Protein AF-A0A3D2X229-F1 (afdb_monomer)

Sequence (134 aa):
NTKDDPYNVIVQGDSFMGVTTHSKNPDAALAFVEWFYSDAWYPSYINYVSSASSMTNFPKDKEPILAESDELCPDKVLIMYDGGGDNFTAIQNETTFDYKKLGAQMLTDGFDLKNTLTELDSKWKDARAKLNIK

Foldseek 3Di:
DDPPDAQEDEDEDPDDQDQDPPDPCRVVSVVVVVCCPDPNHVLVVVVVDQDADPDPVRGDDHDPVVVVCCVVRVRYDYDYDPVCPDVVVQLCVQLVDDVVVVVVLVPDPPDDPVVVVVVVVVSSVVSCVVVVPD

Solvent-accessible surface area (backbone atoms only — not comparable to full-atom values): 8462 Å² total; per-residue (Å²): 136,62,94,84,55,77,51,71,42,80,42,69,93,73,86,87,81,82,78,60,95,80,50,95,53,52,67,62,49,45,52,49,55,54,46,50,71,27,88,90,36,29,64,62,53,50,72,71,46,92,62,74,54,94,44,88,91,52,75,58,81,70,54,73,85,61,44,53,54,49,74,77,45,73,75,53,41,81,39,75,66,76,81,63,53,70,69,46,49,52,38,36,59,69,52,66,66,51,67,67,60,51,56,58,47,67,75,41,90,86,57,57,62,69,61,52,51,53,53,48,52,49,42,52,54,51,30,27,63,74,69,72,51,133

Organism: NCBI:txid66219

Structure (mmCIF, N/CA/C/O backbone):
data_AF-A0A3D2X229-F1
#
_entry.id   AF-A0A3D2X229-F1
#
loop_
_atom_site.group_PDB
_atom_site.id
_atom_site.type_symbol
_atom_site.label_atom_id
_atom_site.label_alt_id
_atom_site.label_comp_id
_atom_site.label_asym_id
_atom_site.label_entity_id
_atom_site.label_seq_id
_atom_site.pdbx_PDB_ins_code
_atom_site.Cartn_x
_atom_site.Cartn_y
_atom_site.Cartn_z
_atom_site.occupancy
_atom_site.B_iso_or_equiv
_atom_site.auth_seq_id
_atom_site.auth_comp_id
_atom_site.auth_asym_id
_atom_site.auth_atom_id
_atom_site.pdbx_PDB_model_num
ATOM 1 N N . ASN A 1 1 ? -20.273 -6.170 9.950 1.00 56.38 1 ASN A N 1
ATOM 2 C CA . ASN A 1 1 ? -20.074 -7.402 9.174 1.00 56.38 1 ASN A CA 1
ATOM 3 C C . ASN A 1 1 ? -21.143 -8.412 9.528 1.00 56.38 1 ASN A C 1
ATOM 5 O O . ASN A 1 1 ? -21.142 -8.938 10.637 1.00 56.38 1 ASN A O 1
ATOM 9 N N . THR A 1 2 ? -22.101 -8.592 8.627 1.00 79.62 2 THR A N 1
ATOM 10 C CA . THR A 1 2 ? -23.064 -9.695 8.626 1.00 79.62 2 THR A CA 1
ATOM 11 C C . THR A 1 2 ? -22.480 -10.887 7.862 1.00 79.62 2 THR A C 1
ATOM 13 O O . THR A 1 2 ? -21.403 -10.780 7.279 1.00 79.62 2 THR A O 1
ATOM 16 N N . LYS A 1 3 ? -23.167 -12.035 7.876 1.00 78.56 3 LYS A N 1
ATOM 17 C CA . LYS A 1 3 ? -22.760 -13.199 7.071 1.00 78.56 3 LYS A CA 1
ATOM 18 C C . LYS A 1 3 ? -22.955 -12.986 5.567 1.00 78.56 3 LYS A C 1
ATOM 20 O O . LYS A 1 3 ? -22.355 -13.719 4.795 1.00 78.56 3 LYS A O 1
ATOM 25 N N . ASP A 1 4 ? -23.779 -12.013 5.190 1.00 87.25 4 ASP A N 1
ATOM 26 C CA . ASP A 1 4 ? -24.127 -11.720 3.799 1.00 87.25 4 ASP A CA 1
ATOM 27 C C . ASP A 1 4 ? -23.238 -10.614 3.204 1.00 87.25 4 ASP A C 1
ATOM 29 O O . ASP A 1 4 ? -23.333 -10.308 2.016 1.00 87.25 4 ASP A O 1
ATOM 33 N N . ASP A 1 5 ? -22.378 -9.996 4.022 1.00 89.50 5 ASP A N 1
ATOM 34 C CA . ASP A 1 5 ? -21.448 -8.974 3.551 1.00 89.50 5 ASP A CA 1
ATOM 35 C C . ASP A 1 5 ? -20.352 -9.633 2.691 1.00 89.50 5 ASP A C 1
ATOM 37 O O . ASP A 1 5 ? -19.845 -10.697 3.058 1.00 89.50 5 ASP A O 1
ATOM 41 N N . PRO A 1 6 ? -19.941 -9.010 1.568 1.00 91.19 6 PRO A N 1
ATOM 42 C CA . PRO A 1 6 ? -18.932 -9.585 0.689 1.00 91.19 6 PRO A CA 1
ATOM 43 C C . PRO A 1 6 ? -17.601 -9.769 1.417 1.00 91.19 6 PRO A C 1
ATOM 45 O O . PRO A 1 6 ? -17.167 -8.913 2.199 1.00 91.19 6 PRO A O 1
ATOM 48 N N . TYR A 1 7 ? -16.907 -10.864 1.104 1.00 90.56 7 TYR A N 1
ATOM 49 C CA . TYR A 1 7 ? -15.569 -11.109 1.623 1.00 90.56 7 TYR A CA 1
ATOM 50 C C . TYR A 1 7 ? -14.539 -10.249 0.878 1.00 90.56 7 TYR A C 1
ATOM 52 O O . TYR A 1 7 ? -13.910 -10.665 -0.096 1.00 90.56 7 TYR A O 1
ATOM 60 N N . ASN A 1 8 ? -14.404 -9.001 1.320 1.00 93.06 8 ASN A N 1
ATOM 61 C CA . ASN A 1 8 ? -13.492 -8.035 0.721 1.00 93.06 8 ASN A CA 1
ATOM 62 C C . ASN A 1 8 ? -12.033 -8.366 1.060 1.00 93.06 8 ASN A C 1
ATOM 64 O O . ASN A 1 8 ? -11.647 -8.403 2.229 1.00 93.06 8 ASN A O 1
ATOM 68 N N . VAL A 1 9 ? -11.208 -8.531 0.029 1.00 91.81 9 VAL A N 1
ATOM 69 C CA . VAL A 1 9 ? -9.761 -8.729 0.141 1.00 91.81 9 VAL A CA 1
ATOM 70 C C . VAL A 1 9 ? -9.064 -7.507 -0.430 1.00 91.81 9 VAL A C 1
ATOM 72 O O . VAL A 1 9 ? -9.221 -7.181 -1.607 1.00 91.81 9 VAL A O 1
ATOM 75 N N . ILE A 1 10 ? -8.293 -6.823 0.413 1.00 91.69 10 ILE A N 1
ATOM 76 C CA . ILE A 1 10 ? -7.527 -5.656 -0.017 1.00 91.69 10 ILE A CA 1
ATOM 77 C C . ILE A 1 10 ? -6.334 -6.118 -0.856 1.00 91.69 10 ILE A C 1
ATOM 79 O O . ILE A 1 10 ? -5.539 -6.945 -0.414 1.00 91.69 10 ILE A O 1
ATOM 83 N N . VAL A 1 11 ? -6.201 -5.553 -2.052 1.00 91.00 11 VAL A N 1
ATOM 84 C CA . VAL A 1 11 ? -5.024 -5.689 -2.914 1.00 91.00 11 VAL A CA 1
ATOM 85 C C . VAL A 1 11 ? -4.365 -4.328 -3.074 1.00 91.00 11 VAL A C 1
ATOM 87 O O . VAL A 1 11 ? -5.039 -3.301 -3.098 1.00 91.00 11 VAL A O 1
ATOM 90 N N . GLN A 1 12 ? -3.042 -4.302 -3.174 1.00 90.38 12 GLN A N 1
ATOM 91 C CA . GLN A 1 12 ? -2.278 -3.068 -3.297 1.00 90.38 12 GLN A CA 1
ATOM 92 C C . GLN A 1 12 ? -1.237 -3.232 -4.401 1.00 90.38 12 GLN A C 1
ATOM 94 O O . GLN A 1 12 ? -0.575 -4.266 -4.483 1.00 90.38 12 GLN A O 1
ATOM 99 N N . GLY A 1 13 ? -1.098 -2.212 -5.249 1.00 87.00 13 GLY A N 1
ATOM 100 C CA . GLY A 1 13 ? 0.028 -2.137 -6.174 1.00 87.00 13 GLY A CA 1
ATOM 10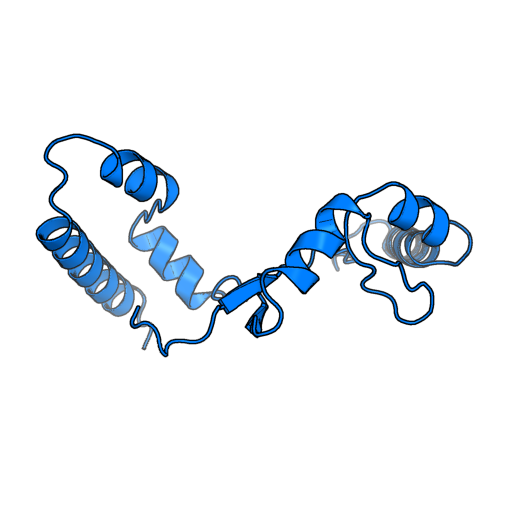1 C C . GLY A 1 13 ? 1.334 -1.963 -5.403 1.00 87.00 13 GLY A C 1
ATOM 102 O O . GLY A 1 13 ? 1.409 -1.163 -4.472 1.00 87.00 13 GLY A O 1
ATOM 103 N N . ASP A 1 14 ? 2.357 -2.710 -5.790 1.00 84.50 14 ASP A N 1
ATOM 104 C CA . ASP A 1 14 ? 3.684 -2.632 -5.189 1.00 84.50 14 ASP A CA 1
ATOM 105 C C . ASP A 1 14 ? 4.700 -2.146 -6.232 1.00 84.50 14 ASP A C 1
ATOM 107 O O . ASP A 1 14 ? 4.501 -2.313 -7.436 1.00 84.50 14 ASP A O 1
ATOM 111 N N . SER A 1 15 ? 5.789 -1.532 -5.769 1.00 82.62 15 SER A N 1
ATOM 112 C CA . SER A 1 15 ? 6.910 -1.079 -6.603 1.00 82.62 15 SER A CA 1
ATOM 113 C C . SER A 1 15 ? 6.530 -0.110 -7.736 1.00 82.62 15 SER A C 1
ATOM 115 O O . SER A 1 15 ? 7.016 -0.223 -8.863 1.00 82.62 15 SER A O 1
ATOM 117 N N . PHE A 1 16 ? 5.700 0.896 -7.438 1.00 84.69 16 PHE A N 1
ATOM 118 C CA . PHE A 1 16 ? 5.459 2.004 -8.368 1.00 84.69 16 PHE A CA 1
ATOM 119 C C . PHE A 1 16 ? 6.772 2.729 -8.686 1.00 84.69 16 PHE A C 1
ATOM 121 O O . PHE A 1 16 ? 7.408 3.307 -7.803 1.00 84.69 16 PHE A O 1
ATOM 128 N N . MET A 1 17 ? 7.167 2.721 -9.957 1.00 90.81 17 MET A N 1
ATOM 129 C CA . MET A 1 17 ? 8.342 3.444 -10.437 1.00 90.81 17 MET A CA 1
ATOM 130 C C . MET A 1 17 ? 7.906 4.630 -11.286 1.00 90.81 17 MET A C 1
ATOM 132 O O . MET A 1 17 ? 7.061 4.502 -12.168 1.00 90.81 17 MET A O 1
ATOM 136 N N . GLY A 1 18 ? 8.504 5.788 -11.028 1.00 91.38 18 GLY A N 1
ATOM 137 C CA . GLY A 1 18 ? 8.271 7.006 -11.791 1.00 91.38 18 GLY A CA 1
ATOM 138 C C . GLY A 1 18 ? 9.553 7.815 -11.922 1.00 91.38 18 GLY A C 1
ATOM 139 O O . GLY A 1 18 ? 10.430 7.763 -11.059 1.00 91.38 18 GLY A O 1
ATOM 140 N N . VAL A 1 19 ? 9.658 8.578 -13.008 1.00 95.50 19 VAL A N 1
ATOM 141 C CA . VAL A 1 19 ? 10.771 9.505 -13.226 1.00 95.50 19 VAL A CA 1
ATOM 142 C C . VAL A 1 19 ? 10.348 10.887 -12.748 1.00 95.50 19 VAL A C 1
ATOM 144 O O . VAL A 1 19 ? 9.389 11.469 -13.248 1.00 95.50 19 VAL A O 1
ATOM 147 N N . THR A 1 20 ? 11.063 11.423 -11.760 1.00 93.88 20 THR A N 1
ATOM 148 C CA . THR A 1 20 ? 10.818 12.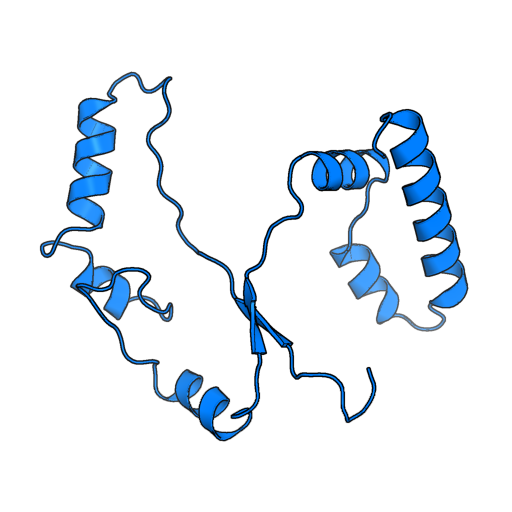785 -11.271 1.00 93.88 20 THR A CA 1
ATOM 149 C C . THR A 1 20 ? 11.204 13.827 -12.319 1.00 93.88 20 THR A C 1
ATOM 151 O O . THR A 1 20 ? 12.254 13.731 -12.957 1.00 93.88 20 THR A O 1
ATOM 154 N N . THR A 1 21 ? 10.405 14.890 -12.423 1.00 95.00 21 THR A N 1
ATOM 155 C CA . THR A 1 21 ? 10.685 16.065 -13.266 1.00 95.00 21 THR A CA 1
ATOM 156 C C . THR A 1 21 ? 11.931 16.844 -12.835 1.00 95.00 21 THR A C 1
ATOM 158 O O . THR A 1 21 ? 12.415 17.691 -13.579 1.00 95.00 21 THR A O 1
ATOM 161 N N . HIS A 1 22 ? 12.476 16.550 -11.651 1.00 96.50 22 HIS A N 1
ATOM 162 C CA . HIS A 1 22 ? 13.660 17.204 -11.089 1.00 96.50 22 HIS A CA 1
ATOM 163 C C . HIS A 1 22 ? 14.941 16.368 -11.244 1.00 96.50 22 HIS A C 1
ATOM 165 O O . HIS A 1 22 ? 15.979 16.717 -10.675 1.00 96.50 22 HIS A O 1
ATOM 171 N N . SER A 1 23 ? 14.884 15.238 -11.960 1.00 96.12 23 SER A N 1
ATOM 172 C CA . SER A 1 23 ? 16.064 14.399 -12.172 1.00 96.12 23 SER A CA 1
ATOM 173 C C . SER A 1 23 ? 17.133 15.178 -12.936 1.00 96.12 23 SER A C 1
ATOM 175 O O . SER A 1 23 ? 16.853 15.788 -13.964 1.00 96.12 23 SER A O 1
ATOM 177 N N . LYS A 1 24 ? 18.385 15.108 -12.470 1.00 97.44 24 LYS A N 1
ATOM 178 C CA . LYS A 1 24 ? 19.539 15.626 -13.226 1.00 97.44 24 LYS A CA 1
ATOM 179 C C . LYS A 1 24 ? 19.908 14.734 -14.417 1.00 97.44 24 LYS A C 1
ATOM 181 O O . LYS A 1 24 ? 20.688 15.159 -15.257 1.00 97.44 24 LYS A O 1
ATOM 186 N N . ASN A 1 25 ? 19.364 13.514 -14.472 1.00 97.44 25 ASN A N 1
ATOM 187 C CA . ASN A 1 25 ? 19.590 12.530 -15.530 1.00 97.44 25 ASN A CA 1
ATOM 188 C C . ASN A 1 25 ? 18.252 11.857 -15.909 1.00 97.44 25 ASN A C 1
ATOM 190 O O . ASN A 1 25 ? 18.048 10.683 -15.590 1.00 97.44 25 ASN A O 1
ATOM 194 N N . PRO A 1 26 ? 17.292 12.596 -16.495 1.00 96.81 26 PRO A N 1
ATOM 195 C CA . PRO A 1 26 ? 15.955 12.071 -16.778 1.00 96.81 26 PRO A CA 1
ATOM 196 C C . PRO A 1 26 ? 15.986 10.929 -17.800 1.00 96.81 26 PRO A C 1
ATOM 198 O O . PRO A 1 26 ? 15.327 9.919 -17.576 1.00 96.81 26 PRO A O 1
ATOM 201 N N . ASP A 1 27 ? 16.818 11.031 -18.840 1.00 97.19 27 ASP A N 1
ATOM 202 C CA . ASP A 1 27 ? 16.930 10.003 -19.883 1.00 97.19 27 ASP A CA 1
ATOM 203 C C . ASP A 1 27 ? 17.456 8.677 -19.322 1.00 97.19 27 ASP A C 1
ATOM 205 O O . ASP A 1 27 ? 16.918 7.614 -19.611 1.00 97.19 27 ASP A O 1
ATOM 209 N N . ALA A 1 28 ? 18.472 8.730 -18.453 1.00 97.75 28 ALA A N 1
ATOM 210 C CA . ALA A 1 28 ? 19.010 7.533 -17.807 1.00 97.75 28 ALA A CA 1
ATOM 211 C C . ALA A 1 28 ? 18.004 6.902 -16.828 1.00 97.75 28 ALA A C 1
ATOM 213 O O . ALA A 1 28 ? 17.904 5.680 -16.745 1.00 97.75 28 ALA A O 1
ATOM 214 N N . ALA A 1 29 ? 17.249 7.726 -16.093 1.00 97.69 29 ALA A N 1
ATOM 215 C CA . ALA A 1 29 ? 16.200 7.242 -15.201 1.00 97.69 29 ALA A CA 1
ATOM 216 C C . ALA A 1 29 ? 15.056 6.579 -15.983 1.00 97.69 29 ALA A C 1
ATOM 218 O O . ALA A 1 29 ? 14.582 5.519 -15.581 1.00 97.69 29 ALA A O 1
ATOM 219 N N . LEU A 1 30 ? 14.650 7.168 -17.111 1.00 97.25 30 LEU A N 1
ATOM 220 C CA . LEU A 1 30 ? 13.650 6.587 -18.003 1.00 97.25 30 LEU A CA 1
ATOM 221 C C . LEU A 1 30 ? 14.140 5.260 -18.591 1.00 97.25 30 LEU A C 1
ATOM 223 O O . LEU A 1 30 ? 13.445 4.257 -18.461 1.00 97.25 30 LEU A O 1
ATOM 227 N N . ALA A 1 31 ? 15.365 5.227 -19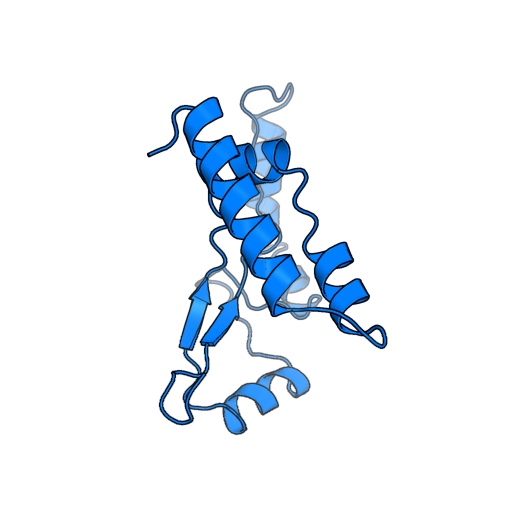.124 1.00 97.88 31 ALA A N 1
ATOM 228 C CA . ALA A 1 31 ? 15.964 4.016 -19.681 1.00 97.88 31 ALA A CA 1
ATOM 229 C C . ALA A 1 31 ? 16.045 2.873 -18.653 1.00 97.88 31 ALA A C 1
ATOM 231 O O . ALA A 1 31 ? 15.859 1.709 -19.002 1.00 97.88 31 ALA A O 1
ATOM 232 N N . PHE A 1 32 ? 16.287 3.184 -17.374 1.00 97.06 32 PHE A N 1
ATOM 233 C CA . PHE A 1 32 ? 16.252 2.183 -16.307 1.00 97.06 32 PHE A CA 1
ATOM 234 C C . PHE A 1 32 ? 14.848 1.609 -16.090 1.00 97.06 32 PHE A C 1
ATOM 236 O O . PHE A 1 32 ? 14.709 0.394 -15.971 1.00 97.06 32 PHE A O 1
ATOM 243 N N . VAL A 1 33 ? 13.812 2.455 -16.040 1.00 95.88 33 VAL A N 1
ATOM 244 C CA . VAL A 1 33 ? 12.424 1.991 -15.877 1.00 95.88 33 VAL A CA 1
ATOM 245 C C . VAL A 1 33 ? 12.008 1.129 -17.070 1.00 95.88 33 VAL A C 1
ATOM 247 O O . VAL A 1 33 ? 11.446 0.053 -16.879 1.00 95.88 33 VAL A O 1
ATOM 250 N N . GLU A 1 34 ? 12.342 1.548 -18.291 1.00 95.44 34 GLU A N 1
ATOM 251 C CA . GLU A 1 34 ? 12.083 0.772 -19.509 1.00 95.44 34 GLU A CA 1
ATOM 252 C C . GLU A 1 34 ? 12.794 -0.586 -19.483 1.00 95.44 34 GLU A C 1
ATOM 254 O O . GLU A 1 34 ? 12.172 -1.614 -19.747 1.00 95.44 34 GLU A O 1
ATOM 259 N N . TRP A 1 35 ? 14.074 -0.616 -19.098 1.00 96.25 35 TRP A N 1
ATOM 260 C CA . TRP A 1 35 ? 14.820 -1.861 -18.929 1.00 96.25 35 TRP A CA 1
ATOM 261 C C . TRP A 1 35 ? 14.208 -2.759 -17.846 1.00 96.25 35 TRP A C 1
ATOM 263 O O . TRP A 1 35 ? 14.058 -3.961 -18.068 1.00 96.25 35 TRP A O 1
ATOM 273 N N . PHE A 1 36 ? 13.808 -2.201 -16.700 1.00 94.69 36 PHE A N 1
ATOM 274 C CA . PHE A 1 36 ? 13.253 -2.975 -15.589 1.00 94.69 36 PHE A CA 1
ATOM 275 C C . PHE A 1 36 ? 11.984 -3.737 -15.993 1.00 94.69 36 PHE A C 1
ATOM 277 O O . PHE A 1 36 ? 11.823 -4.893 -15.607 1.00 94.69 36 PHE A O 1
ATOM 284 N N . TYR A 1 37 ? 11.114 -3.115 -16.795 1.00 93.56 37 TYR A N 1
ATOM 285 C CA . TYR A 1 37 ? 9.873 -3.721 -17.297 1.00 93.56 37 TYR A CA 1
ATOM 286 C C . TYR A 1 37 ? 10.026 -4.435 -18.653 1.00 93.56 37 TYR A C 1
ATOM 288 O O . TYR A 1 37 ? 9.037 -4.914 -19.211 1.00 93.56 37 TYR A O 1
ATOM 296 N N . SER A 1 38 ? 11.246 -4.526 -19.189 1.00 94.88 38 SER A N 1
ATOM 297 C CA . SER A 1 38 ? 11.533 -5.245 -20.434 1.00 94.88 38 SER A CA 1
ATOM 298 C C . SER A 1 38 ? 11.574 -6.765 -20.244 1.00 94.88 38 SER A C 1
ATOM 300 O O . SER A 1 38 ? 11.677 -7.281 -19.127 1.00 94.88 38 SER A O 1
ATOM 302 N N . ASP A 1 39 ? 11.561 -7.491 -21.362 1.00 96.25 39 ASP A N 1
ATOM 303 C CA . ASP A 1 39 ? 11.778 -8.940 -21.419 1.00 96.25 39 ASP A CA 1
ATOM 304 C C . ASP A 1 39 ? 13.151 -9.374 -20.879 1.00 96.25 39 ASP A C 1
ATOM 306 O O . ASP A 1 39 ? 13.293 -10.494 -20.387 1.00 96.25 39 ASP A O 1
ATOM 310 N N . ALA A 1 40 ? 14.145 -8.484 -20.906 1.00 96.94 40 ALA A N 1
ATOM 311 C CA . ALA A 1 40 ? 15.492 -8.758 -20.423 1.00 96.94 40 ALA A CA 1
ATOM 312 C C . ALA A 1 40 ? 15.586 -8.898 -18.893 1.00 96.94 40 ALA A C 1
ATOM 314 O O . ALA A 1 40 ? 16.545 -9.497 -18.402 1.00 96.94 40 ALA A O 1
ATOM 315 N N . TRP A 1 41 ? 14.631 -8.350 -18.130 1.00 95.44 41 TRP A N 1
ATOM 316 C CA . TRP A 1 41 ? 14.704 -8.328 -16.663 1.00 95.44 41 TRP A CA 1
ATOM 317 C C . TRP A 1 41 ? 13.415 -8.754 -15.964 1.00 95.44 41 TRP A C 1
ATOM 319 O O . TRP A 1 41 ? 13.457 -9.632 -15.094 1.00 95.44 41 TRP A O 1
ATOM 329 N N . TYR A 1 42 ? 12.274 -8.173 -16.343 1.00 95.00 42 TYR A N 1
ATOM 330 C CA . TYR A 1 42 ? 11.019 -8.324 -15.606 1.00 95.00 42 TYR A CA 1
ATOM 331 C C . TYR A 1 42 ? 10.605 -9.786 -15.371 1.00 95.00 42 TYR A C 1
ATOM 333 O O . TYR A 1 42 ? 10.250 -10.102 -14.234 1.00 95.00 42 TYR A O 1
ATOM 341 N N . PRO A 1 43 ? 10.713 -10.714 -16.352 1.00 95.00 43 PRO A N 1
ATOM 342 C CA . PRO A 1 43 ? 10.356 -12.116 -16.132 1.00 95.00 43 PRO A CA 1
ATOM 343 C C . PRO A 1 43 ? 11.163 -12.780 -15.013 1.00 95.00 43 PRO A C 1
ATOM 345 O O . PRO A 1 43 ? 10.618 -13.553 -14.229 1.00 95.00 43 PRO A O 1
ATOM 348 N N . SER A 1 44 ? 12.457 -12.473 -14.904 1.00 95.38 44 SER A N 1
ATOM 349 C CA . SER A 1 44 ? 13.298 -13.025 -13.835 1.00 95.38 44 SER A CA 1
ATOM 350 C C . SER A 1 44 ? 12.923 -12.424 -12.483 1.00 95.38 44 SER A C 1
ATOM 352 O O . SER A 1 44 ? 12.794 -13.144 -11.495 1.00 95.38 44 SER A O 1
ATOM 354 N N . TYR A 1 45 ? 12.701 -11.108 -12.444 1.00 94.06 45 TYR A N 1
ATOM 355 C CA . TYR A 1 45 ? 12.308 -10.403 -11.229 1.00 94.06 45 TYR A CA 1
ATOM 356 C C . TYR A 1 45 ? 10.951 -10.878 -10.687 1.00 94.06 45 TYR A C 1
ATOM 358 O O . TYR A 1 45 ? 10.852 -11.209 -9.506 1.00 94.06 45 TYR A O 1
ATOM 366 N N . ILE A 1 46 ? 9.918 -10.967 -11.534 1.00 93.81 46 ILE A N 1
ATOM 367 C CA . ILE A 1 46 ? 8.571 -11.340 -11.082 1.00 93.81 46 ILE A CA 1
ATOM 368 C C . ILE A 1 46 ? 8.500 -12.800 -10.617 1.00 93.81 46 ILE A C 1
ATOM 370 O O . ILE A 1 46 ? 7.766 -13.121 -9.685 1.00 93.81 46 ILE A O 1
ATOM 374 N N . ASN A 1 47 ? 9.312 -13.688 -11.198 1.00 92.94 47 ASN A N 1
ATOM 375 C CA . ASN A 1 47 ? 9.434 -15.071 -10.733 1.00 92.94 47 ASN A CA 1
ATOM 376 C C . ASN A 1 47 ? 10.235 -15.202 -9.429 1.00 92.94 47 ASN A C 1
ATOM 378 O O . ASN A 1 47 ? 10.066 -16.185 -8.716 1.00 92.94 47 ASN A O 1
ATOM 382 N N . TYR A 1 48 ? 11.078 -14.224 -9.095 1.00 92.62 48 TYR A N 1
ATOM 383 C CA . TYR A 1 48 ? 11.814 -14.199 -7.832 1.00 92.62 48 TYR A CA 1
ATOM 384 C C . TYR A 1 48 ? 10.950 -13.736 -6.645 1.00 92.62 48 TYR A C 1
ATOM 386 O O . TYR A 1 48 ? 11.108 -14.243 -5.535 1.00 92.62 48 TYR A O 1
ATOM 394 N N . VAL A 1 49 ? 10.040 -12.780 -6.854 1.00 92.00 49 VAL A N 1
ATOM 395 C CA . VAL A 1 49 ? 9.134 -12.276 -5.802 1.00 92.00 49 VAL A CA 1
ATOM 396 C C . VAL A 1 49 ? 7.830 -13.073 -5.745 1.00 92.00 49 VAL A C 1
ATOM 398 O O . VAL A 1 49 ? 7.429 -13.678 -6.727 1.00 92.00 49 VAL A O 1
ATOM 401 N N . SER A 1 50 ? 7.105 -13.049 -4.625 1.00 90.62 50 SER A N 1
ATOM 402 C CA . SER A 1 50 ? 5.797 -13.722 -4.497 1.00 90.62 50 SER A CA 1
ATOM 403 C C . SER A 1 50 ? 4.611 -12.910 -5.042 1.00 90.62 50 SER A C 1
ATOM 405 O O . SER A 1 50 ? 3.473 -13.380 -5.004 1.00 90.62 50 SER A O 1
ATOM 407 N N . SER A 1 51 ? 4.859 -11.698 -5.542 1.00 90.75 51 SER A N 1
ATOM 408 C CA . SER A 1 51 ? 3.833 -10.791 -6.063 1.00 90.75 51 SER A CA 1
ATOM 409 C C . SER A 1 51 ? 3.218 -11.290 -7.372 1.00 90.75 51 SER A C 1
ATOM 411 O O . SER A 1 51 ? 3.875 -11.945 -8.181 1.00 90.75 51 SER A O 1
ATOM 413 N N . ALA A 1 52 ? 1.954 -10.931 -7.602 1.00 90.88 52 ALA A N 1
ATOM 414 C CA . ALA A 1 52 ? 1.323 -11.092 -8.906 1.00 90.88 52 ALA A CA 1
ATOM 415 C C . ALA A 1 52 ? 1.924 -10.102 -9.915 1.00 90.88 52 ALA A C 1
ATOM 417 O O . ALA A 1 52 ? 2.300 -8.984 -9.554 1.00 90.88 52 ALA A O 1
ATOM 418 N N . SER A 1 53 ? 1.980 -10.503 -11.184 1.00 91.94 53 SER A N 1
ATOM 419 C CA . SER A 1 53 ? 2.419 -9.610 -12.255 1.00 91.94 53 SER A CA 1
ATOM 420 C C . SER A 1 53 ? 1.407 -8.490 -12.486 1.00 91.94 53 SER A C 1
ATOM 422 O O . SER A 1 53 ? 0.205 -8.737 -12.597 1.00 91.94 53 SER A O 1
ATOM 424 N N . SER A 1 54 ? 1.903 -7.260 -12.605 1.00 82.75 54 SER A N 1
ATOM 425 C CA . SER A 1 54 ? 1.125 -6.101 -13.058 1.00 82.75 54 SER A CA 1
ATOM 426 C C . SER A 1 54 ? 1.120 -5.956 -14.586 1.00 82.75 54 SER A C 1
ATOM 428 O O . SER A 1 54 ? 0.421 -5.096 -15.122 1.00 82.75 54 SER A O 1
ATOM 430 N N . MET A 1 55 ? 1.887 -6.794 -15.289 1.00 88.88 55 MET A N 1
ATOM 431 C CA . MET A 1 55 ? 2.131 -6.720 -16.726 1.00 88.88 55 MET A CA 1
ATOM 432 C C . MET A 1 55 ? 1.361 -7.818 -17.468 1.00 88.88 55 MET A C 1
ATOM 434 O O . MET A 1 55 ? 1.491 -9.004 -17.166 1.00 88.88 55 MET A O 1
ATOM 438 N N . THR A 1 56 ? 0.596 -7.449 -18.498 1.00 89.81 56 THR A N 1
ATOM 439 C CA . THR A 1 56 ? -0.189 -8.413 -19.295 1.00 89.81 56 THR A CA 1
ATOM 440 C C . THR A 1 56 ? 0.668 -9.280 -20.219 1.00 89.81 56 THR A C 1
ATOM 442 O O . THR A 1 56 ? 0.276 -10.394 -20.552 1.00 89.81 56 THR A O 1
ATOM 445 N N . ASN A 1 57 ? 1.842 -8.795 -20.627 1.00 9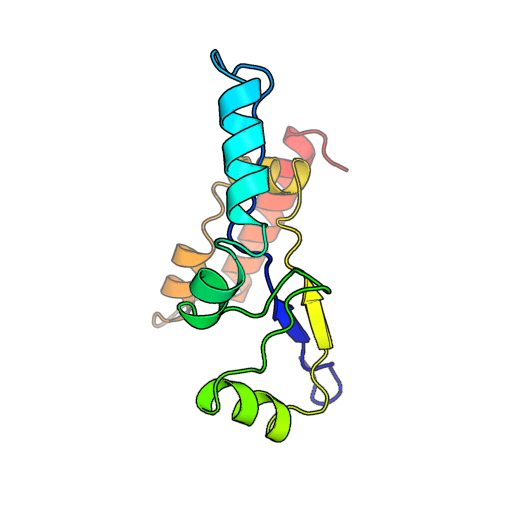2.19 57 ASN A N 1
ATOM 446 C CA . ASN A 1 57 ? 2.797 -9.511 -21.479 1.00 92.19 57 ASN A CA 1
ATOM 447 C C . ASN A 1 57 ? 3.708 -10.481 -20.707 1.00 92.19 57 ASN A C 1
ATOM 449 O O . ASN A 1 57 ? 4.357 -11.316 -21.333 1.00 92.19 57 ASN A O 1
ATOM 453 N N . PHE A 1 58 ? 3.735 -10.405 -19.375 1.00 93.12 58 PHE A N 1
ATOM 454 C CA . PHE A 1 58 ? 4.507 -11.300 -18.510 1.00 93.12 58 PHE A CA 1
ATOM 455 C C . PHE A 1 58 ? 3.621 -11.825 -17.376 1.00 93.12 58 PHE A C 1
ATOM 457 O O . PHE A 1 58 ? 3.816 -11.439 -16.221 1.00 93.12 58 PHE A O 1
ATOM 464 N N . PRO A 1 59 ? 2.605 -12.652 -17.681 1.00 92.88 59 PRO A N 1
ATOM 465 C CA . PRO A 1 59 ? 1.739 -13.207 -16.653 1.00 92.88 59 PRO A CA 1
ATOM 466 C C . PRO A 1 59 ? 2.540 -14.112 -15.712 1.00 92.88 59 PRO A C 1
ATOM 468 O O . PRO A 1 59 ? 3.520 -14.742 -16.112 1.00 92.88 59 PRO A O 1
ATOM 471 N N . LYS A 1 60 ? 2.095 -14.184 -14.459 1.00 92.88 60 LYS A N 1
ATOM 472 C CA . LYS A 1 60 ? 2.656 -15.071 -13.445 1.00 92.88 60 LYS A CA 1
ATOM 473 C C . LYS A 1 60 ? 1.523 -15.785 -12.718 1.00 92.88 60 LYS A C 1
ATOM 475 O O . LYS A 1 60 ? 0.619 -15.125 -12.201 1.00 92.88 60 LYS A O 1
ATOM 480 N N . ASP A 1 61 ? 1.620 -17.106 -12.645 1.00 91.88 61 ASP A N 1
ATOM 481 C CA . ASP A 1 61 ? 0.745 -17.915 -11.804 1.00 91.88 61 ASP A CA 1
ATOM 482 C C . ASP A 1 61 ? 1.093 -17.718 -10.326 1.00 91.88 61 ASP A C 1
ATOM 484 O O . ASP A 1 61 ? 2.246 -17.481 -9.954 1.00 91.88 61 ASP A O 1
ATOM 488 N N . LYS A 1 62 ? 0.082 -17.815 -9.461 1.00 90.81 62 LYS A N 1
ATOM 489 C CA . LYS A 1 62 ? 0.308 -17.758 -8.017 1.00 90.81 62 LYS A CA 1
ATOM 490 C C . LYS A 1 62 ? 1.175 -18.929 -7.576 1.00 90.81 62 LYS A C 1
ATOM 492 O O . LYS A 1 62 ? 0.997 -20.058 -8.028 1.00 90.81 62 LYS A O 1
ATOM 497 N N . GLU A 1 63 ? 2.050 -18.662 -6.614 1.00 90.88 63 GLU A N 1
ATOM 498 C CA . GLU A 1 63 ? 2.738 -19.726 -5.888 1.00 90.88 63 GLU A CA 1
ATOM 499 C C . GLU A 1 63 ? 1.701 -20.668 -5.241 1.00 90.88 63 GLU A C 1
ATOM 501 O O . GLU A 1 63 ? 0.674 -20.176 -4.758 1.00 90.88 63 GLU A O 1
ATOM 506 N N . PRO A 1 64 ? 1.952 -21.989 -5.155 1.00 9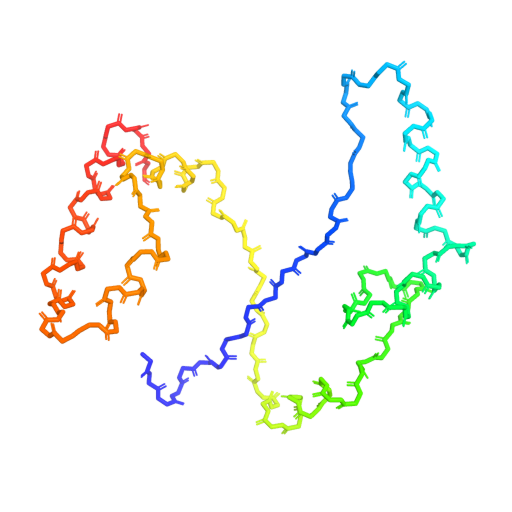0.12 64 PRO A N 1
ATOM 507 C CA . PRO A 1 64 ? 0.964 -22.953 -4.657 1.00 90.12 64 PRO A CA 1
ATOM 508 C C . PRO A 1 64 ? 0.358 -22.590 -3.294 1.00 90.12 64 PRO A C 1
ATOM 510 O O . PRO A 1 64 ? -0.849 -22.697 -3.103 1.00 90.12 64 PRO A O 1
ATOM 513 N N . ILE A 1 65 ? 1.177 -22.074 -2.370 1.00 88.69 65 ILE A N 1
ATOM 514 C CA . ILE A 1 65 ? 0.725 -21.660 -1.032 1.00 88.69 65 ILE A CA 1
ATOM 515 C C . ILE A 1 65 ? -0.248 -20.469 -1.063 1.00 88.69 65 ILE A C 1
ATOM 517 O O . ILE A 1 65 ? -1.059 -20.297 -0.161 1.00 88.69 65 ILE A O 1
ATOM 521 N N . LEU A 1 66 ? -0.180 -19.633 -2.101 1.00 89.62 66 LEU A N 1
ATOM 522 C CA . LEU A 1 66 ? -1.078 -18.492 -2.285 1.00 89.62 66 LEU A CA 1
ATOM 523 C C . LEU A 1 66 ? -2.334 -18.884 -3.073 1.00 89.62 66 LEU A C 1
ATOM 525 O O . LEU A 1 66 ? -3.383 -18.264 -2.886 1.00 89.62 66 LEU A O 1
ATOM 529 N N . ALA A 1 67 ? -2.240 -19.904 -3.931 1.00 91.69 67 ALA A N 1
ATOM 530 C CA . ALA A 1 67 ? -3.362 -20.427 -4.707 1.00 91.69 67 ALA A CA 1
ATOM 531 C C . ALA A 1 67 ? -4.435 -21.089 -3.822 1.00 91.69 67 ALA A C 1
ATOM 533 O O . ALA A 1 67 ? -5.619 -20.949 -4.112 1.00 91.69 67 ALA A O 1
ATOM 534 N N . GLU A 1 68 ? -4.057 -21.701 -2.694 1.00 91.81 68 GLU A N 1
ATOM 535 C CA . GLU A 1 68 ? -5.007 -22.292 -1.730 1.00 91.81 68 GLU A CA 1
ATOM 536 C C . GLU A 1 68 ? -6.044 -21.268 -1.219 1.00 91.81 68 GLU A C 1
ATOM 538 O O . GLU A 1 68 ? -7.211 -21.593 -1.001 1.00 91.81 68 GLU A O 1
ATOM 543 N N . SER A 1 69 ? -5.664 -19.987 -1.117 1.00 89.81 69 SER A N 1
ATOM 544 C CA . SER A 1 69 ? -6.601 -18.914 -0.747 1.00 89.81 69 SER A CA 1
ATOM 545 C C . SER A 1 69 ? -7.721 -18.697 -1.773 1.00 89.81 69 SER A C 1
ATOM 547 O O . SER A 1 69 ? -8.792 -18.194 -1.427 1.00 89.81 69 SER A O 1
ATOM 549 N N . ASP A 1 70 ? -7.499 -19.064 -3.038 1.00 90.75 70 ASP A N 1
ATOM 550 C CA . ASP A 1 70 ? -8.527 -18.990 -4.072 1.00 90.75 70 ASP A CA 1
ATOM 551 C C . ASP A 1 70 ? -9.550 -20.112 -3.954 1.00 90.75 70 ASP A C 1
ATOM 553 O O . ASP A 1 70 ? -10.730 -19.867 -4.197 1.00 90.75 70 ASP A O 1
ATOM 557 N N . GLU A 1 71 ? -9.118 -21.295 -3.522 1.00 92.44 71 GLU A N 1
ATOM 558 C CA . GLU A 1 71 ? -9.996 -22.440 -3.280 1.00 92.44 71 GLU A CA 1
ATOM 559 C C . GLU A 1 71 ? -10.852 -22.241 -2.024 1.00 92.44 71 GLU A C 1
ATOM 561 O O . GLU A 1 71 ? -12.043 -22.550 -2.030 1.00 92.44 71 GLU A O 1
ATOM 566 N N . LEU A 1 72 ? -10.260 -21.693 -0.957 1.00 91.06 72 LEU A N 1
ATOM 567 C CA . LEU A 1 72 ? -10.942 -21.469 0.322 1.00 91.06 72 LEU A CA 1
ATOM 568 C C . LEU A 1 72 ? -11.864 -20.243 0.315 1.00 91.06 72 LEU A C 1
ATOM 570 O O . LEU A 1 72 ? -12.871 -20.240 1.023 1.00 91.06 72 LEU A O 1
ATOM 574 N N . CYS A 1 73 ? -11.534 -19.219 -0.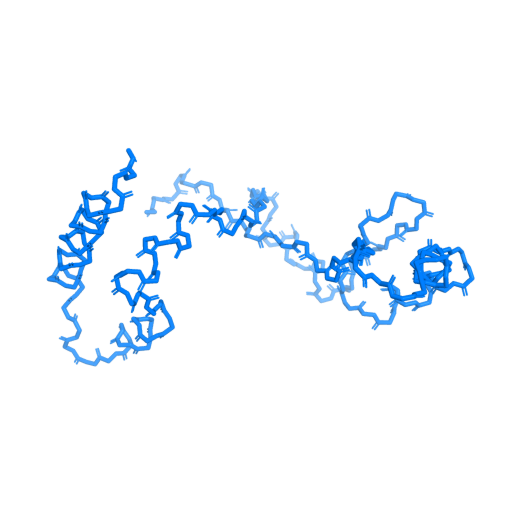477 1.00 91.00 73 CYS A N 1
ATOM 575 C CA . CYS A 1 73 ? -12.312 -17.983 -0.596 1.00 91.00 73 CYS A CA 1
ATOM 576 C C . CYS A 1 73 ? -12.651 -17.692 -2.073 1.00 91.00 73 CYS A C 1
ATOM 578 O O . CYS A 1 73 ? -12.110 -16.737 -2.659 1.00 91.00 73 CYS A O 1
ATOM 580 N N . PRO A 1 74 ? -13.515 -18.511 -2.703 1.00 91.44 74 PRO A N 1
ATOM 581 C CA . PRO A 1 74 ? -13.846 -18.386 -4.123 1.00 91.44 74 PRO A CA 1
ATOM 582 C C . PRO A 1 74 ? -14.720 -17.161 -4.433 1.00 91.44 74 PRO A C 1
ATOM 584 O O . PRO A 1 74 ? -14.721 -16.671 -5.558 1.00 91.44 74 PRO A O 1
ATOM 587 N N . ASP A 1 75 ? -15.441 -16.647 -3.440 1.00 93.38 75 ASP A N 1
ATOM 588 C CA . ASP A 1 75 ? -16.390 -15.532 -3.511 1.00 93.38 75 ASP A CA 1
ATOM 589 C C . ASP A 1 75 ? -15.795 -14.189 -3.056 1.00 93.38 75 ASP A C 1
ATOM 591 O O . ASP A 1 75 ? -16.517 -13.206 -2.869 1.00 93.38 75 ASP A O 1
ATOM 595 N N . LYS A 1 76 ? -14.468 -14.119 -2.887 1.00 92.69 76 LYS A N 1
ATOM 596 C CA . LYS A 1 76 ? -13.800 -12.879 -2.489 1.00 92.69 76 LYS A CA 1
ATOM 597 C C . LYS A 1 76 ? -14.005 -11.757 -3.503 1.00 92.69 76 LYS A C 1
ATOM 599 O O . LYS A 1 76 ? -13.954 -11.957 -4.717 1.00 92.69 76 LYS A O 1
ATOM 604 N N . VAL A 1 77 ? -14.109 -10.541 -2.986 1.00 94.50 77 VAL A N 1
ATOM 605 C CA . VAL A 1 77 ? -14.143 -9.316 -3.783 1.00 94.50 77 VAL A CA 1
ATOM 606 C C . VAL A 1 77 ? -12.816 -8.594 -3.600 1.00 94.50 77 VAL A C 1
ATOM 608 O O . VAL A 1 77 ? -12.462 -8.203 -2.489 1.00 94.50 77 VAL A O 1
ATOM 611 N N . LEU A 1 78 ? -12.057 -8.429 -4.684 1.00 91.94 78 LEU A N 1
ATOM 612 C CA . LEU A 1 78 ? -10.791 -7.701 -4.633 1.00 91.94 78 LEU A CA 1
ATOM 613 C C . LEU A 1 78 ? -11.060 -6.196 -4.578 1.00 91.94 78 LEU A C 1
ATOM 615 O O . LEU A 1 78 ? -11.704 -5.642 -5.469 1.00 91.94 78 LEU A O 1
ATOM 619 N N . ILE A 1 79 ? -10.536 -5.538 -3.549 1.00 93.69 79 ILE A N 1
ATOM 620 C CA . ILE A 1 79 ? -10.655 -4.096 -3.344 1.00 93.69 79 ILE A CA 1
ATOM 621 C C . ILE A 1 79 ? -9.264 -3.478 -3.449 1.00 93.69 79 ILE A C 1
ATOM 623 O O . ILE A 1 79 ? -8.376 -3.801 -2.663 1.00 93.69 79 ILE A O 1
ATOM 627 N N . MET A 1 80 ? -9.066 -2.585 -4.418 1.00 90.44 80 MET A N 1
ATOM 628 C CA . MET A 1 80 ? -7.803 -1.861 -4.557 1.00 90.44 80 MET A CA 1
ATOM 629 C C . MET A 1 80 ? -7.631 -0.867 -3.405 1.00 90.44 80 MET A C 1
ATOM 631 O O . MET A 1 80 ? -8.516 -0.055 -3.137 1.00 90.44 80 MET A O 1
ATOM 635 N N . TYR A 1 81 ? -6.477 -0.910 -2.748 1.00 89.31 81 TYR A N 1
ATOM 636 C CA . TYR A 1 81 ? -6.080 0.095 -1.775 1.00 89.31 81 TYR A CA 1
ATOM 637 C C . TYR A 1 81 ? -5.820 1.441 -2.470 1.00 89.31 81 TYR A C 1
ATOM 639 O O . TYR A 1 81 ? -4.899 1.569 -3.272 1.00 89.31 81 TYR A O 1
ATOM 647 N N . ASP A 1 82 ? -6.641 2.438 -2.142 1.00 86.62 82 ASP A N 1
ATOM 648 C CA . ASP A 1 82 ? -6.628 3.797 -2.711 1.00 86.62 82 ASP A CA 1
ATOM 649 C C . ASP A 1 82 ? -5.609 4.725 -2.014 1.00 86.62 82 ASP A C 1
ATOM 651 O O . ASP A 1 82 ? -5.050 5.630 -2.628 1.00 86.62 82 ASP A O 1
ATOM 655 N N . GLY A 1 83 ? -5.315 4.495 -0.730 1.00 83.44 83 GLY A N 1
ATOM 656 C CA . GLY A 1 83 ? -4.470 5.392 0.069 1.00 83.44 83 GLY A CA 1
ATOM 657 C C . GLY A 1 83 ? -5.162 6.676 0.551 1.00 83.44 83 GLY A C 1
ATOM 658 O O . GLY A 1 83 ? -4.589 7.391 1.367 1.00 83.44 83 GLY A O 1
ATOM 659 N N . GLY A 1 84 ? -6.393 6.955 0.112 1.00 86.69 84 GLY A N 1
ATOM 660 C CA . GLY A 1 84 ? -7.274 8.017 0.610 1.00 86.69 84 GLY A CA 1
ATOM 661 C C . GLY A 1 84 ? -7.026 9.406 0.007 1.00 86.69 84 GLY A C 1
ATOM 662 O O . GLY A 1 84 ? -7.799 10.337 0.253 1.00 86.69 84 GLY A O 1
ATOM 663 N N . GLY A 1 85 ? -5.962 9.571 -0.780 1.00 90.75 85 GLY A N 1
ATOM 664 C CA . GLY A 1 85 ? -5.582 10.841 -1.401 1.00 90.75 85 GLY A CA 1
ATOM 665 C C . GLY A 1 85 ? -5.202 11.957 -0.413 1.00 90.75 85 GLY A C 1
ATOM 666 O O . GLY A 1 85 ? -5.036 11.753 0.796 1.00 90.75 85 GLY A O 1
ATOM 667 N N . ASP A 1 86 ? -5.059 13.173 -0.945 1.00 94.75 86 ASP A N 1
ATOM 668 C CA . ASP A 1 86 ? -4.514 14.324 -0.208 1.00 94.75 86 ASP A CA 1
ATOM 669 C C . ASP A 1 86 ? -5.395 14.753 0.969 1.00 94.75 86 ASP A C 1
ATOM 671 O O . ASP A 1 86 ? -4.892 15.030 2.058 1.00 94.75 86 ASP A O 1
ATOM 675 N N . ASN A 1 87 ? -6.718 14.769 0.781 1.00 95.25 87 ASN A N 1
ATOM 676 C CA . ASN A 1 87 ? -7.655 15.180 1.826 1.00 95.25 87 ASN A CA 1
ATOM 677 C C . ASN A 1 87 ? -7.638 14.217 3.017 1.00 95.25 87 ASN A C 1
ATOM 679 O O . ASN A 1 87 ? -7.585 14.663 4.162 1.00 95.25 87 ASN A O 1
ATOM 683 N N . PHE A 1 88 ? -7.656 12.905 2.763 1.00 94.06 88 PHE A N 1
ATOM 684 C CA . PHE A 1 88 ? -7.538 11.905 3.823 1.00 94.06 88 PHE A CA 1
ATOM 685 C C . PHE A 1 88 ? -6.208 12.049 4.558 1.00 94.06 88 PHE A C 1
ATOM 687 O O . PHE A 1 88 ? -6.197 12.111 5.784 1.00 94.06 88 PHE A O 1
ATOM 694 N N . THR A 1 89 ? -5.105 12.178 3.815 1.00 93.75 89 THR A N 1
ATOM 695 C CA . THR A 1 89 ? -3.760 12.335 4.386 1.00 93.75 89 THR A CA 1
ATOM 696 C C . THR A 1 89 ? -3.668 13.591 5.257 1.00 93.75 89 THR A C 1
ATOM 698 O O . THR A 1 89 ? -3.127 13.548 6.361 1.00 93.75 89 THR A O 1
ATOM 701 N N . ALA A 1 90 ? -4.243 14.709 4.809 1.00 96.44 90 ALA A N 1
ATOM 702 C CA . ALA A 1 90 ? -4.284 15.949 5.577 1.00 96.44 90 ALA A CA 1
ATOM 703 C C . ALA A 1 90 ? -5.070 15.785 6.887 1.00 96.44 90 ALA A C 1
ATOM 705 O O . ALA A 1 90 ? -4.590 16.198 7.943 1.00 96.44 90 ALA A O 1
ATOM 706 N N . ILE A 1 91 ? -6.238 15.134 6.843 1.00 96.69 91 ILE A N 1
ATOM 707 C CA . ILE A 1 91 ? -7.041 14.862 8.044 1.00 96.69 91 ILE A CA 1
ATOM 708 C C . ILE A 1 91 ? -6.315 13.890 8.980 1.00 96.69 91 ILE A C 1
ATOM 710 O O . ILE A 1 91 ? -6.276 14.115 10.189 1.00 96.69 91 ILE A O 1
ATOM 714 N N . GLN A 1 92 ? -5.706 12.830 8.448 1.00 94.69 92 GLN A N 1
ATOM 715 C CA . GLN A 1 92 ? -4.924 11.877 9.232 1.00 94.69 92 GLN A CA 1
ATOM 716 C C . GLN A 1 92 ? -3.785 12.583 9.983 1.00 94.69 92 GLN A C 1
ATOM 718 O O . GLN A 1 92 ? -3.600 12.353 11.179 1.00 94.69 92 GLN A O 1
ATOM 723 N N . ASN A 1 93 ? -3.064 13.478 9.304 1.00 95.00 93 ASN A N 1
ATOM 724 C CA . ASN A 1 93 ? -1.984 14.260 9.901 1.00 95.00 93 ASN A CA 1
ATOM 725 C C . ASN A 1 93 ? -2.499 15.222 10.977 1.00 95.00 93 ASN A C 1
ATOM 727 O O . ASN A 1 93 ? -1.944 15.267 12.072 1.00 95.00 93 ASN A O 1
ATOM 731 N N . GLU A 1 94 ? -3.580 15.952 10.695 1.00 97.38 94 GLU A N 1
ATOM 732 C CA . GLU A 1 94 ? -4.190 16.892 11.643 1.00 97.38 94 GLU A CA 1
ATOM 733 C C . GLU A 1 94 ? -4.712 16.186 12.901 1.00 97.38 94 GLU A C 1
ATOM 735 O O . GLU A 1 94 ? -4.551 16.681 14.013 1.00 97.38 94 GLU A O 1
ATOM 740 N N . THR A 1 95 ? -5.299 14.999 12.744 1.00 96.44 95 THR A N 1
ATOM 741 C CA . THR A 1 95 ? -5.801 14.196 13.868 1.00 96.44 95 THR A CA 1
ATOM 742 C C . THR A 1 95 ? -4.708 13.415 14.591 1.00 96.44 95 THR A C 1
ATOM 744 O O . THR A 1 95 ? -4.974 12.840 15.650 1.00 96.44 95 THR A O 1
ATOM 747 N N . THR A 1 96 ? -3.481 13.380 14.054 1.00 94.88 96 THR A N 1
ATOM 748 C CA . THR A 1 96 ? -2.393 12.488 14.493 1.00 94.88 96 THR A CA 1
ATOM 749 C C . THR A 1 96 ? -2.840 11.022 14.559 1.00 94.88 96 THR A C 1
ATOM 751 O O . THR A 1 96 ? -2.487 10.283 15.480 1.00 94.88 96 THR A O 1
ATOM 754 N N . PHE A 1 97 ? -3.687 10.606 13.611 1.00 94.44 97 PHE A N 1
ATOM 755 C CA . PHE A 1 97 ? -4.311 9.290 13.645 1.00 94.44 97 PHE A CA 1
ATOM 756 C C . PHE A 1 97 ? -3.311 8.176 13.313 1.00 94.44 97 PHE A C 1
ATOM 758 O O . PHE A 1 97 ? -2.874 8.004 12.171 1.00 94.44 97 PHE A O 1
ATOM 765 N N . ASP A 1 98 ? -2.997 7.385 14.339 1.00 92.69 98 ASP A N 1
ATOM 766 C CA . ASP A 1 98 ? -2.153 6.198 14.263 1.00 92.69 98 ASP A CA 1
ATOM 767 C C . ASP A 1 98 ? -3.006 4.934 14.440 1.00 92.69 98 ASP A C 1
ATOM 769 O O . ASP A 1 98 ? -3.312 4.493 15.554 1.00 92.69 98 ASP A O 1
ATOM 773 N N . TYR A 1 99 ? -3.384 4.335 13.311 1.00 89.94 99 TYR A N 1
ATOM 774 C CA . TYR A 1 99 ? -4.171 3.105 13.286 1.00 89.94 99 TYR A CA 1
ATOM 775 C C . TYR A 1 99 ? -3.406 1.894 13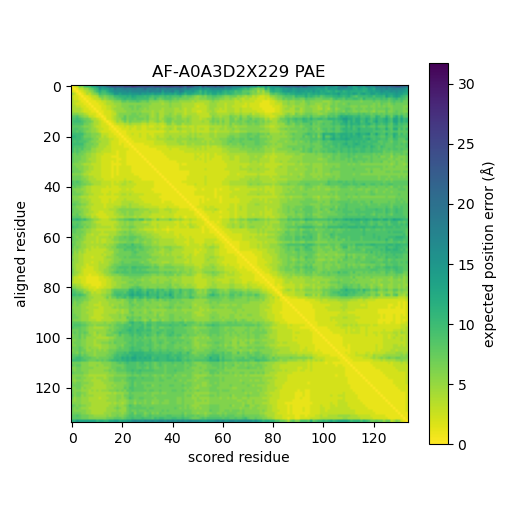.846 1.00 89.94 99 TYR A C 1
ATOM 777 O O . TYR A 1 99 ? -4.039 0.955 14.327 1.00 89.94 99 TYR A O 1
ATOM 785 N N . LYS A 1 100 ? -2.062 1.896 13.827 1.00 93.19 100 LYS A N 1
ATOM 786 C CA . LYS A 1 100 ? -1.253 0.802 14.393 1.00 93.19 100 LYS A CA 1
ATOM 787 C C . LYS A 1 100 ? -1.294 0.855 15.912 1.00 93.19 100 LYS A C 1
ATOM 789 O O . LYS A 1 100 ? -1.505 -0.172 16.554 1.00 93.19 100 LYS A O 1
ATOM 794 N N . LYS A 1 101 ? -1.155 2.054 16.483 1.00 94.25 101 LYS A N 1
ATOM 795 C CA . LYS A 1 101 ? -1.335 2.277 17.920 1.00 94.25 101 LYS A CA 1
ATOM 796 C C . LYS A 1 101 ? -2.748 1.904 18.359 1.00 94.25 101 LYS A C 1
ATOM 798 O O . LYS A 1 101 ? -2.886 1.167 19.331 1.00 94.25 101 LYS A O 1
ATOM 803 N N . LEU A 1 102 ? -3.770 2.355 17.628 1.00 95.12 102 LEU A N 1
ATOM 804 C CA . LEU A 1 102 ? -5.159 1.993 17.913 1.00 95.12 102 LEU A CA 1
ATOM 805 C C . LEU A 1 102 ? -5.356 0.470 17.898 1.00 95.12 102 LEU A C 1
ATOM 807 O O . LEU A 1 102 ? -5.896 -0.084 18.851 1.00 95.12 102 LEU A O 1
ATOM 811 N N . GLY A 1 103 ? -4.870 -0.209 16.854 1.00 94.81 103 GLY A N 1
ATOM 812 C CA . GLY A 1 103 ? -4.958 -1.664 16.736 1.00 94.81 103 GLY A CA 1
ATOM 813 C C . GLY A 1 103 ? -4.252 -2.396 17.878 1.00 94.81 103 GLY A C 1
ATOM 814 O O . GLY A 1 103 ? -4.794 -3.352 18.419 1.00 94.81 103 GLY A O 1
ATOM 815 N N . ALA A 1 104 ? -3.083 -1.920 18.313 1.00 96.44 104 ALA A N 1
ATOM 816 C CA . ALA A 1 104 ? -2.393 -2.484 19.470 1.00 96.44 104 ALA A CA 1
ATOM 817 C C . ALA A 1 104 ? -3.172 -2.266 20.780 1.00 96.44 104 ALA A C 1
ATOM 819 O O . ALA A 1 104 ? -3.257 -3.177 21.599 1.00 96.44 104 ALA A O 1
ATOM 820 N N . GLN A 1 105 ? -3.776 -1.089 20.974 1.00 95.81 105 GLN A N 1
ATOM 821 C CA . GLN A 1 105 ? -4.598 -0.788 22.153 1.00 95.81 105 GLN A CA 1
ATOM 822 C C . GLN A 1 105 ? -5.868 -1.644 22.209 1.00 95.81 105 GLN A C 1
ATOM 824 O O . GLN A 1 105 ? -6.256 -2.072 23.293 1.00 95.81 105 GLN A O 1
ATOM 829 N N . MET A 1 106 ? -6.472 -1.955 21.059 1.00 96.25 106 MET A N 1
ATOM 830 C CA . MET A 1 106 ? -7.635 -2.849 20.972 1.00 96.25 106 MET A CA 1
ATOM 831 C C . MET A 1 106 ? -7.366 -4.255 21.523 1.00 96.25 106 MET A C 1
ATOM 833 O O . MET A 1 106 ? -8.306 -4.941 21.910 1.00 96.25 106 MET A O 1
ATOM 837 N N . LEU A 1 107 ? -6.101 -4.684 21.572 1.00 95.88 107 LEU A N 1
ATOM 838 C CA . LEU A 1 107 ? -5.691 -5.987 22.103 1.00 95.88 107 LEU A CA 1
ATOM 839 C C . LEU A 1 107 ? -5.419 -5.968 23.617 1.00 95.88 107 LEU A C 1
ATOM 841 O O . LEU A 1 107 ? -4.989 -6.979 24.167 1.00 95.88 107 LEU A O 1
ATOM 845 N N . THR A 1 108 ? -5.617 -4.829 24.287 1.00 95.94 108 THR A N 1
ATOM 846 C CA . THR A 1 108 ? -5.367 -4.678 25.727 1.00 95.94 108 THR A CA 1
ATOM 847 C C . THR A 1 108 ? -6.650 -4.803 26.545 1.00 95.94 108 THR A C 1
ATOM 849 O O . THR A 1 108 ? -7.732 -4.408 26.102 1.00 95.94 108 THR A O 1
ATOM 852 N N . ASP A 1 109 ? -6.525 -5.337 27.761 1.00 96.62 109 ASP A N 1
ATOM 853 C CA . ASP A 1 109 ? -7.652 -5.469 28.683 1.00 96.62 109 ASP A CA 1
ATOM 854 C C . ASP A 1 109 ? -8.254 -4.101 29.029 1.00 96.62 109 ASP A C 1
ATOM 856 O O . ASP A 1 109 ? -7.548 -3.141 29.340 1.00 96.62 109 ASP A O 1
ATOM 860 N N . GLY A 1 110 ? -9.587 -4.026 29.010 1.00 95.50 110 GLY A N 1
ATOM 861 C CA . GLY A 1 110 ? -10.323 -2.808 29.354 1.00 95.50 110 GLY A CA 1
ATOM 862 C C . GLY A 1 110 ? -10.374 -1.749 28.248 1.00 95.50 110 GLY A C 1
ATOM 863 O O . GLY A 1 110 ? -10.790 -0.625 28.524 1.00 95.50 110 GLY A O 1
ATOM 864 N N . PHE A 1 111 ? -9.986 -2.077 27.011 1.00 97.31 111 PHE A N 1
ATOM 865 C CA . PHE A 1 111 ? -10.127 -1.163 25.879 1.00 97.31 111 PHE A CA 1
ATOM 866 C C . PHE A 1 111 ? -11.598 -0.778 25.633 1.00 97.31 111 PHE A C 1
ATOM 868 O O . PHE A 1 111 ? -12.433 -1.616 25.286 1.00 97.31 111 PHE A O 1
ATOM 875 N N . ASP A 1 112 ? -11.913 0.512 25.769 1.00 96.88 112 ASP A N 1
ATOM 876 C CA . ASP A 1 112 ? -13.241 1.047 25.469 1.00 96.88 112 ASP A CA 1
ATOM 877 C C . ASP A 1 112 ? -13.340 1.443 23.992 1.00 96.88 112 ASP A C 1
ATOM 879 O O . ASP A 1 112 ? -13.016 2.564 23.583 1.00 96.88 112 ASP A O 1
ATOM 883 N N . LEU A 1 113 ? -13.819 0.499 23.181 1.00 94.50 113 LEU A N 1
ATOM 884 C CA . LEU A 1 113 ? -14.043 0.706 21.754 1.00 94.50 113 LEU A CA 1
ATOM 885 C C . LEU A 1 113 ? -15.023 1.851 21.480 1.00 94.50 113 LEU A C 1
ATOM 887 O O . LEU A 1 113 ? -14.792 2.654 20.579 1.00 94.50 113 LEU A O 1
ATOM 891 N N . LYS A 1 114 ? -16.118 1.942 22.239 1.00 96.31 114 LYS A N 1
ATOM 892 C CA . LYS A 1 114 ? -17.194 2.895 21.947 1.00 96.31 114 LYS A CA 1
ATOM 893 C C . LYS A 1 114 ? -16.742 4.325 22.213 1.00 96.31 114 LYS A C 1
ATOM 895 O O . LYS A 1 114 ? -16.966 5.200 21.373 1.00 96.31 114 LYS A O 1
ATOM 900 N N . ASN A 1 115 ? -16.106 4.558 23.359 1.00 97.50 115 ASN A N 1
ATOM 901 C CA . ASN A 1 115 ? -15.575 5.877 23.677 1.00 97.50 115 ASN A CA 1
ATOM 902 C C . ASN A 1 115 ? -14.457 6.264 22.699 1.00 97.50 115 ASN A C 1
ATOM 904 O O . ASN A 1 115 ? -14.476 7.364 22.156 1.00 97.50 115 ASN A O 1
ATOM 908 N N . THR A 1 116 ? -13.552 5.333 22.381 1.00 96.00 116 THR A N 1
ATOM 909 C CA . THR A 1 116 ? -12.450 5.593 21.441 1.00 96.00 116 THR A CA 1
ATOM 910 C C . THR A 1 116 ? -12.954 5.979 20.047 1.00 96.00 116 THR A C 1
ATOM 912 O O . THR A 1 116 ? -12.462 6.943 19.464 1.00 96.00 116 THR A O 1
ATOM 915 N N . LEU A 1 117 ? -13.964 5.282 19.513 1.00 94.81 117 LEU A N 1
ATOM 916 C CA . LEU A 1 117 ? -14.576 5.645 18.229 1.00 94.81 117 LEU A CA 1
ATOM 917 C C . LEU A 1 117 ? -15.282 7.009 18.294 1.00 94.81 117 LEU A C 1
ATOM 919 O O . LEU A 1 117 ? -15.152 7.801 17.367 1.00 94.81 117 LEU A O 1
ATOM 923 N N . THR A 1 118 ? -15.944 7.327 19.411 1.00 97.56 118 THR A N 1
ATOM 924 C CA . THR A 1 118 ? -16.581 8.643 19.619 1.00 97.56 118 THR A CA 1
ATOM 925 C C . THR A 1 118 ? -15.549 9.778 19.613 1.00 97.56 118 THR A C 1
ATOM 927 O O . THR A 1 118 ? -15.764 10.823 18.996 1.00 97.56 118 THR A O 1
ATOM 930 N N . GLU A 1 119 ? -14.404 9.578 20.270 1.00 96.31 119 GLU A N 1
ATOM 931 C CA . GLU A 1 119 ? -13.298 10.540 20.260 1.00 96.31 119 GLU A CA 1
ATOM 932 C C . GLU A 1 119 ? -12.693 10.711 18.861 1.00 96.31 119 GLU A C 1
ATOM 934 O O . GLU A 1 119 ? -12.383 11.835 18.457 1.00 96.31 119 GLU A O 1
ATOM 939 N N . LEU A 1 120 ? -12.531 9.615 18.114 1.00 96.19 120 LEU A N 1
ATOM 940 C CA . LEU A 1 120 ? -12.031 9.647 16.739 1.00 96.19 120 LEU A CA 1
ATOM 941 C C . LEU A 1 120 ? -12.982 10.408 15.810 1.00 96.19 120 LEU A C 1
ATOM 943 O O . LEU A 1 120 ? -12.514 11.266 15.062 1.00 96.19 120 LEU A O 1
ATOM 947 N N . ASP A 1 121 ? -14.293 10.178 15.910 1.00 96.81 121 ASP A N 1
ATOM 948 C CA . ASP A 1 121 ? -15.302 10.902 15.129 1.00 96.81 121 ASP A CA 1
ATOM 949 C C . ASP A 1 121 ? -15.255 12.412 15.403 1.00 96.81 121 ASP A C 1
ATOM 951 O O . ASP A 1 121 ? -15.301 13.221 14.469 1.00 96.81 121 ASP A O 1
ATOM 955 N N . SER A 1 122 ? -15.111 12.809 16.674 1.00 97.88 122 SER A N 1
ATOM 956 C CA . SER A 1 122 ? -14.976 14.224 17.041 1.00 97.88 122 SER A CA 1
ATOM 957 C C . SER A 1 122 ? -13.714 14.836 16.436 1.00 97.88 122 SER A C 1
ATOM 959 O O . SER A 1 122 ? -13.796 15.863 15.765 1.00 97.88 122 SER A O 1
ATOM 961 N N . LYS A 1 123 ? -12.555 14.182 16.599 1.00 97.38 123 LYS A N 1
ATOM 962 C CA . LYS A 1 123 ? -11.281 14.658 16.034 1.00 97.38 123 LYS A CA 1
ATOM 963 C C . LYS A 1 123 ? -11.347 14.776 14.515 1.00 97.38 123 LYS A C 1
ATOM 965 O O . LYS A 1 123 ? -10.875 15.763 13.957 1.00 97.38 123 LYS A O 1
ATOM 970 N N . TRP A 1 124 ? -11.952 13.797 13.846 1.00 96.94 124 TRP A N 1
ATOM 971 C CA . TRP A 1 124 ? -12.114 13.799 12.395 1.00 96.94 124 TRP A CA 1
ATOM 972 C C . TRP A 1 124 ? -12.984 14.966 11.922 1.00 96.94 124 TRP A C 1
ATOM 974 O O . TRP A 1 124 ? -12.639 15.668 10.968 1.00 96.94 124 TRP A O 1
ATOM 984 N N . LYS A 1 125 ? -14.105 15.210 12.609 1.00 97.75 125 LYS A N 1
ATOM 985 C CA . LYS A 1 125 ? -14.997 16.342 12.337 1.00 97.75 125 LYS A CA 1
ATOM 986 C C . LYS A 1 125 ? -14.284 17.683 12.522 1.00 97.75 125 LYS A C 1
ATOM 988 O O . LYS A 1 125 ? -14.394 18.544 11.647 1.00 97.75 125 LYS A O 1
ATOM 993 N N . ASP A 1 126 ? -13.544 17.845 13.615 1.00 98.19 126 ASP A N 1
ATOM 994 C CA . ASP A 1 126 ? -12.817 19.079 13.924 1.00 98.19 126 ASP A CA 1
ATOM 995 C C . ASP A 1 126 ? -11.694 19.336 12.909 1.00 98.19 126 ASP A C 1
ATOM 997 O O . ASP A 1 126 ? -11.549 20.452 12.408 1.00 98.19 126 ASP A O 1
ATOM 1001 N N . ALA A 1 127 ? -10.957 18.290 12.522 1.00 98.25 127 ALA A N 1
ATOM 1002 C CA . ALA A 1 127 ? -9.922 18.366 11.497 1.00 98.25 127 ALA A CA 1
ATOM 1003 C C . ALA A 1 127 ? -10.490 18.772 10.131 1.00 98.25 127 ALA A C 1
ATOM 1005 O O . ALA A 1 127 ? -9.951 19.667 9.482 1.00 98.25 127 ALA A O 1
ATOM 1006 N N . ARG A 1 128 ? -11.617 18.182 9.709 1.00 97.94 128 ARG A N 1
ATOM 1007 C CA . ARG A 1 128 ? -12.306 18.582 8.468 1.00 97.94 128 ARG A CA 1
ATOM 1008 C C . ARG A 1 128 ? -12.714 20.049 8.483 1.00 97.94 128 ARG A C 1
ATOM 1010 O O . ARG A 1 128 ? -12.468 20.754 7.505 1.00 97.94 128 ARG A O 1
ATOM 1017 N N . ALA A 1 129 ? -13.283 20.521 9.594 1.00 98.12 129 ALA A N 1
ATOM 1018 C CA . ALA A 1 129 ? -13.663 21.922 9.751 1.00 98.12 129 ALA A CA 1
ATOM 1019 C C . ALA A 1 129 ? -12.443 22.856 9.687 1.00 98.12 129 ALA A C 1
ATOM 1021 O O . ALA A 1 129 ? -12.474 23.856 8.971 1.00 98.12 129 ALA A O 1
ATOM 1022 N N . LYS A 1 130 ? -11.351 22.509 10.379 1.00 98.12 130 LYS A N 1
ATOM 1023 C CA . LYS A 1 130 ? -10.108 23.294 10.397 1.00 98.12 130 LYS A CA 1
ATOM 1024 C C . LYS A 1 130 ? -9.427 23.358 9.027 1.00 98.12 130 LYS A C 1
ATOM 1026 O O . LYS A 1 130 ? -8.933 24.413 8.642 1.00 98.12 130 LYS A O 1
ATOM 1031 N N . LEU A 1 131 ? -9.406 22.243 8.299 1.00 97.88 131 LEU A N 1
ATOM 1032 C CA . LEU A 1 131 ? -8.770 22.123 6.983 1.00 97.88 131 LEU A CA 1
ATOM 1033 C C . LEU A 1 131 ? -9.673 22.585 5.830 1.00 97.88 131 LEU A C 1
ATOM 1035 O O . LEU A 1 131 ? -9.227 22.609 4.686 1.00 97.88 131 LEU A O 1
ATOM 1039 N N . ASN A 1 132 ? -10.929 22.950 6.113 1.00 97.50 132 ASN A N 1
ATOM 1040 C CA . ASN A 1 132 ? -11.938 23.291 5.110 1.00 97.50 132 ASN A CA 1
ATOM 1041 C C . ASN A 1 132 ? -12.169 22.159 4.081 1.00 9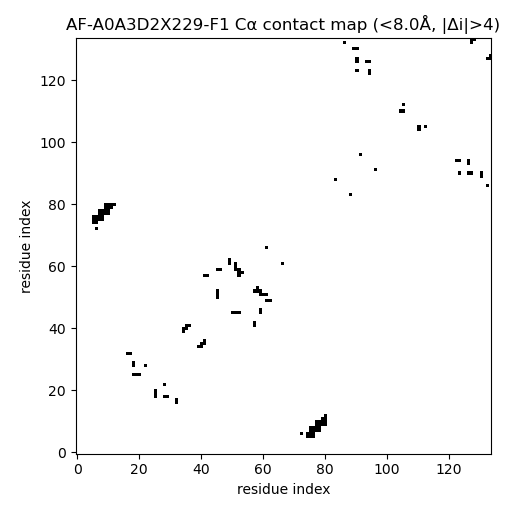7.50 132 ASN A C 1
ATOM 1043 O O . ASN A 1 132 ? -12.356 22.404 2.887 1.00 97.50 132 ASN A O 1
ATOM 1047 N N . ILE A 1 133 ? -12.152 20.906 4.551 1.00 95.75 133 ILE A N 1
ATOM 1048 C CA . ILE A 1 133 ? -12.393 19.705 3.741 1.00 95.75 133 ILE A CA 1
ATOM 1049 C C . ILE A 1 133 ? -13.850 19.268 3.919 1.00 95.75 133 ILE A C 1
ATOM 1051 O O . ILE A 1 133 ? -14.314 19.057 5.042 1.00 95.75 133 ILE A O 1
ATOM 1055 N N . LYS A 1 134 ? -14.568 19.159 2.794 1.00 85.25 134 LYS A N 1
ATOM 1056 C CA . LYS A 1 134 ? -16.011 18.879 2.745 1.00 85.25 134 LYS A CA 1
ATOM 1057 C C . LYS A 1 134 ? -16.398 17.444 3.010 1.00 85.25 134 LYS A C 1
ATOM 1059 O O . LYS A 1 134 ? -15.536 16.548 3.137 1.00 85.25 134 LYS A O 1
#

Secondary structure (DSSP, 8-state):
--TTS--EEEE---------TT-SSHHHHHHHHHHHTSTTTHHHHHHHSSSPPS-TTS--PPPHHHHHHHHH-TT-EEEE----HHHHHHHHHHHT--HHHHHHHHTSTT--HHHHHHHHHHHHHHHHHHHT--

Radius of gyration: 21.13 Å; Cα contacts (8 Å, |Δi|>4): 74; chains: 1; bounding box: 44×46×51 Å

pLDDT: mean 93.07, std 5.06, range [56.38, 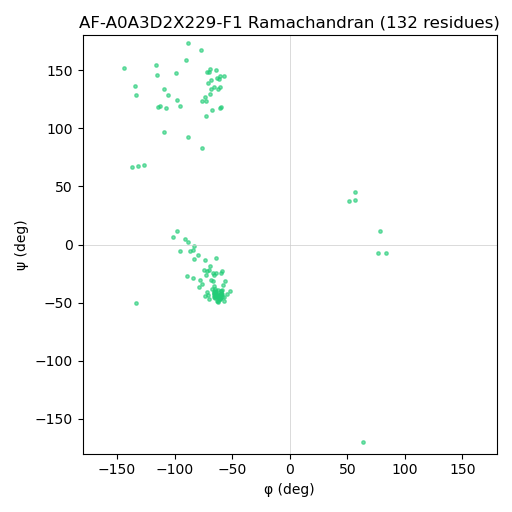98.25]

Mean predicted aligned error: 5.43 Å